Protein AF-A0A1Q8VPN0-F1 (afdb_monomer_lite)

Radius of gyration: 14.5 Å; chains: 1; bounding box: 31×36×35 Å

Structure (mmCIF, N/CA/C/O backbone):
data_AF-A0A1Q8VPN0-F1
#
_entry.id   AF-A0A1Q8VPN0-F1
#
loop_
_atom_site.group_PDB
_atom_site.id
_atom_site.type_symbol
_atom_site.label_atom_id
_atom_site.label_alt_id
_atom_site.label_comp_id
_atom_site.label_asym_id
_atom_site.label_entity_id
_atom_site.label_seq_id
_atom_site.pdbx_PDB_ins_code
_atom_site.Cartn_x
_atom_site.Cartn_y
_atom_site.Cartn_z
_atom_site.occupancy
_atom_site.B_iso_or_equiv
_atom_site.auth_seq_id
_atom_site.auth_comp_id
_atom_site.auth_asym_id
_atom_site.auth_atom_id
_atom_site.pdbx_PDB_model_num
ATOM 1 N N . MET A 1 1 ? -4.973 -22.811 -5.760 1.00 43.78 1 MET A N 1
ATOM 2 C CA . MET A 1 1 ? -3.822 -22.279 -6.518 1.00 43.78 1 MET A CA 1
ATOM 3 C C . MET A 1 1 ? -4.141 -20.837 -6.840 1.00 43.78 1 MET A C 1
ATOM 5 O O . MET A 1 1 ? -5.160 -20.612 -7.477 1.00 43.78 1 MET A O 1
ATOM 9 N N . VAL A 1 2 ? -3.362 -19.881 -6.331 1.00 50.44 2 VAL A N 1
ATOM 10 C CA . VAL A 1 2 ? -3.468 -18.493 -6.803 1.00 50.44 2 VAL A CA 1
ATOM 11 C C . VAL A 1 2 ? -2.952 -18.500 -8.237 1.00 50.44 2 VAL A C 1
ATOM 13 O O . VAL A 1 2 ? -1.869 -19.029 -8.482 1.00 50.44 2 VAL A O 1
ATOM 16 N N . ASP A 1 3 ? -3.761 -18.019 -9.173 1.00 56.81 3 ASP A N 1
ATOM 17 C CA . ASP A 1 3 ? -3.376 -17.940 -10.578 1.00 56.81 3 ASP A CA 1
ATOM 18 C C . ASP A 1 3 ? -2.128 -17.054 -10.738 1.00 56.81 3 ASP A C 1
ATOM 20 O O . ASP A 1 3 ? -1.985 -16.035 -10.054 1.00 56.81 3 ASP A O 1
ATOM 24 N N . ALA A 1 4 ? -1.209 -17.446 -11.620 1.00 61.25 4 ALA A N 1
ATOM 25 C CA . ALA A 1 4 ? 0.063 -16.746 -11.799 1.00 61.25 4 ALA A CA 1
ATOM 26 C C . ALA A 1 4 ? -0.152 -15.284 -12.237 1.00 61.25 4 ALA A C 1
ATOM 28 O O . ALA A 1 4 ? 0.582 -14.398 -11.798 1.00 61.25 4 ALA A O 1
ATOM 29 N N . GLY A 1 5 ? -1.212 -15.013 -13.012 1.00 60.78 5 GLY A N 1
ATOM 30 C CA . GLY A 1 5 ? -1.600 -13.657 -13.408 1.00 60.78 5 GLY A CA 1
ATOM 31 C C . GLY A 1 5 ? -2.082 -12.797 -12.236 1.00 60.78 5 GLY A C 1
ATOM 32 O O . GLY A 1 5 ? -1.720 -11.625 -12.139 1.00 60.78 5 GLY A O 1
ATOM 33 N N . VAL A 1 6 ? -2.819 -13.381 -11.282 1.00 58.12 6 VAL A N 1
ATOM 34 C CA . VAL A 1 6 ? -3.247 -12.675 -10.058 1.00 58.12 6 VAL A CA 1
ATOM 35 C C . VAL A 1 6 ? -2.028 -12.259 -9.228 1.00 58.12 6 VAL A C 1
ATOM 37 O O . VAL A 1 6 ? -1.973 -11.125 -8.757 1.00 58.12 6 VAL A O 1
ATOM 40 N N . GLN A 1 7 ? -1.002 -13.112 -9.122 1.00 69.62 7 GLN A N 1
ATOM 41 C CA . GLN A 1 7 ? 0.233 -12.774 -8.402 1.00 69.62 7 GLN A CA 1
ATOM 42 C C . GLN A 1 7 ? 1.029 -11.647 -9.070 1.00 69.62 7 GLN A C 1
ATOM 44 O O . GLN A 1 7 ? 1.627 -10.832 -8.369 1.00 69.62 7 GLN A O 1
ATOM 49 N N . GLU A 1 8 ? 1.035 -11.569 -10.402 1.00 74.94 8 GLU A N 1
ATOM 50 C CA . GLU A 1 8 ? 1.750 -10.504 -11.112 1.00 74.94 8 GLU A CA 1
ATOM 51 C C . GLU A 1 8 ? 1.125 -9.130 -10.897 1.00 74.94 8 GLU A C 1
ATOM 53 O O . GLU A 1 8 ? 1.841 -8.149 -10.690 1.00 74.94 8 GLU A O 1
ATOM 58 N N . THR A 1 9 ? -0.208 -9.058 -10.853 1.00 84.00 9 THR A N 1
ATOM 59 C CA . THR A 1 9 ? -0.893 -7.779 -10.628 1.00 84.00 9 THR A CA 1
ATOM 60 C C . THR A 1 9 ? -0.598 -7.161 -9.260 1.00 84.00 9 THR A C 1
ATOM 62 O O . THR A 1 9 ? -0.667 -5.941 -9.126 1.00 84.00 9 THR A O 1
ATOM 65 N N . LEU A 1 10 ? -0.187 -7.963 -8.269 1.00 87.38 10 LEU A N 1
ATOM 66 C CA . LEU A 1 10 ? 0.202 -7.484 -6.938 1.00 87.38 10 LEU A CA 1
ATOM 67 C C . LEU A 1 10 ? 1.515 -6.687 -6.942 1.00 87.38 10 LEU A C 1
ATOM 69 O O . LEU A 1 10 ? 1.744 -5.889 -6.029 1.00 87.38 10 LEU A O 1
ATOM 73 N N . PHE A 1 11 ? 2.371 -6.847 -7.959 1.00 91.06 11 PHE A N 1
ATOM 74 C CA . PHE A 1 11 ? 3.615 -6.078 -8.031 1.00 91.06 11 PHE A CA 1
ATOM 75 C C . PHE A 1 11 ? 3.376 -4.619 -8.410 1.00 91.06 11 PHE A C 1
ATOM 77 O O . PHE A 1 11 ? 4.093 -3.763 -7.904 1.00 91.06 11 PHE A O 1
ATOM 84 N N . PHE A 1 12 ? 2.353 -4.297 -9.209 1.00 93.50 12 PHE A N 1
ATOM 85 C CA . PHE A 1 12 ? 2.061 -2.907 -9.581 1.00 93.50 12 PHE A CA 1
ATOM 86 C C . PHE A 1 12 ? 1.808 -1.993 -8.367 1.00 93.50 12 PHE A C 1
ATOM 88 O O . PHE A 1 12 ? 2.512 -0.986 -8.236 1.00 93.50 12 PHE A O 1
ATOM 95 N N . PRO A 1 13 ? 0.884 -2.314 -7.433 1.00 94.94 13 PRO A N 1
ATOM 96 C CA . PRO A 1 13 ? 0.686 -1.488 -6.249 1.00 94.94 13 PRO A CA 1
ATOM 97 C C . PRO A 1 13 ? 1.900 -1.496 -5.318 1.00 94.94 13 PRO A C 1
ATOM 99 O O . PRO A 1 13 ? 2.207 -0.462 -4.726 1.00 94.94 13 PRO A O 1
ATOM 102 N N . LEU A 1 14 ? 2.612 -2.621 -5.197 1.00 95.31 14 LEU A N 1
ATOM 103 C CA . LEU A 1 14 ? 3.805 -2.721 -4.355 1.00 95.31 14 LEU A CA 1
ATOM 104 C C . LEU A 1 14 ? 4.941 -1.813 -4.861 1.00 95.31 14 LEU A C 1
ATOM 106 O O . LEU A 1 14 ? 5.490 -1.018 -4.096 1.00 95.31 14 LEU A O 1
ATOM 110 N N . LEU A 1 15 ? 5.265 -1.900 -6.153 1.00 96.06 15 LEU A N 1
ATOM 111 C CA . LEU A 1 15 ? 6.273 -1.069 -6.813 1.00 96.06 15 LEU A CA 1
ATOM 112 C C . LEU A 1 15 ? 5.878 0.406 -6.780 1.00 96.06 15 LEU A C 1
ATOM 114 O O . LEU A 1 15 ? 6.705 1.250 -6.431 1.00 96.06 15 LEU A O 1
ATOM 118 N N . GLY A 1 16 ? 4.608 0.711 -7.065 1.00 97.25 16 GLY A N 1
ATOM 119 C CA . GLY A 1 16 ? 4.078 2.070 -7.020 1.00 97.25 16 GLY A CA 1
ATOM 120 C C . GLY A 1 16 ? 4.215 2.711 -5.639 1.00 97.25 16 GLY A C 1
ATOM 121 O O . GLY A 1 16 ? 4.735 3.819 -5.524 1.00 97.25 16 GLY A O 1
ATOM 122 N N . ARG A 1 17 ? 3.836 1.995 -4.572 1.00 97.81 17 ARG A N 1
ATOM 123 C CA . ARG A 1 17 ? 3.990 2.469 -3.185 1.00 97.81 17 ARG A CA 1
ATOM 124 C C . ARG A 1 17 ? 5.452 2.703 -2.813 1.00 97.81 17 ARG A C 1
ATOM 126 O O . ARG A 1 17 ? 5.782 3.754 -2.269 1.00 97.81 17 ARG A O 1
ATOM 133 N N . ALA A 1 18 ? 6.336 1.766 -3.153 1.00 97.56 18 ALA A N 1
ATOM 134 C CA . ALA A 1 18 ? 7.764 1.909 -2.886 1.00 97.56 18 ALA A CA 1
ATOM 135 C C . ALA A 1 18 ? 8.379 3.097 -3.644 1.00 97.56 18 ALA A C 1
ATOM 137 O O . ALA A 1 18 ? 9.189 3.833 -3.085 1.00 97.56 18 ALA A O 1
ATOM 138 N N . ARG A 1 19 ? 7.997 3.308 -4.912 1.00 97.44 19 ARG A N 1
ATOM 139 C CA . ARG A 1 19 ? 8.426 4.476 -5.691 1.00 97.44 19 ARG A CA 1
ATOM 140 C C . ARG A 1 19 ? 7.941 5.767 -5.042 1.00 97.44 19 ARG A C 1
ATOM 142 O O . ARG A 1 19 ? 8.745 6.665 -4.830 1.00 97.44 19 ARG A O 1
ATOM 149 N N . ALA A 1 20 ? 6.657 5.848 -4.702 1.00 98.25 20 ALA A N 1
ATOM 150 C CA . ALA A 1 20 ? 6.072 7.046 -4.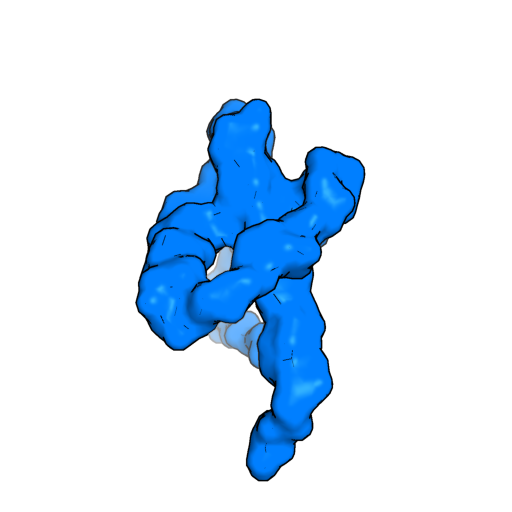115 1.00 98.25 20 ALA A CA 1
ATOM 151 C C . ALA A 1 20 ? 6.712 7.420 -2.769 1.00 98.25 20 ALA A C 1
ATOM 153 O O . ALA A 1 20 ? 6.953 8.600 -2.532 1.00 98.25 20 ALA A O 1
ATOM 154 N N . ALA A 1 21 ? 7.049 6.433 -1.930 1.00 97.56 21 ALA A N 1
ATOM 155 C CA . ALA A 1 21 ? 7.778 6.660 -0.680 1.00 97.56 21 ALA A CA 1
ATOM 156 C C . ALA A 1 21 ? 9.170 7.278 -0.910 1.00 97.56 21 ALA A C 1
ATOM 158 O O . ALA A 1 21 ? 9.575 8.170 -0.168 1.00 97.56 21 ALA A O 1
ATOM 159 N N . ARG A 1 22 ? 9.873 6.873 -1.978 1.00 96.06 22 ARG A N 1
ATOM 160 C CA . ARG A 1 22 ? 11.165 7.467 -2.368 1.00 96.06 22 ARG A CA 1
ATOM 161 C C . ARG A 1 22 ? 11.026 8.849 -3.001 1.00 96.06 22 ARG A C 1
ATOM 163 O O . ARG A 1 22 ? 11.832 9.730 -2.720 1.00 96.06 22 ARG A O 1
ATOM 170 N N . SER A 1 23 ? 10.040 9.029 -3.879 1.00 97.25 23 SER A N 1
ATOM 171 C CA . SER A 1 23 ? 9.844 10.265 -4.648 1.00 97.25 23 SER A CA 1
ATOM 172 C C . SER A 1 23 ? 9.242 11.394 -3.810 1.00 97.25 23 SER A C 1
ATOM 174 O O . SER A 1 23 ? 9.614 12.552 -3.992 1.00 97.25 23 SER A O 1
ATOM 176 N N . TRP A 1 24 ? 8.336 11.071 -2.883 1.00 97.75 24 TRP A N 1
ATOM 177 C CA . TRP A 1 24 ? 7.622 12.044 -2.050 1.00 97.75 24 TRP A CA 1
ATOM 178 C C . TRP A 1 24 ? 7.571 11.596 -0.577 1.00 97.75 24 TRP A C 1
ATOM 180 O O . TRP A 1 24 ? 6.488 11.345 -0.043 1.00 97.75 24 TRP A O 1
ATOM 190 N N . PRO A 1 25 ? 8.721 11.526 0.119 1.00 96.12 25 PRO A N 1
ATOM 191 C CA . PRO A 1 25 ? 8.811 11.004 1.490 1.00 96.12 25 PRO A CA 1
ATOM 192 C C . PRO A 1 25 ? 8.066 11.850 2.535 1.00 96.12 25 PRO A C 1
ATOM 194 O O . PRO A 1 25 ? 7.724 11.365 3.613 1.00 96.12 25 PRO A O 1
ATOM 197 N N . SER A 1 26 ? 7.792 13.123 2.231 1.00 96.06 26 SER A N 1
ATOM 198 C CA . SER A 1 26 ? 6.943 13.986 3.061 1.00 96.06 26 SER A CA 1
ATOM 199 C C . SER A 1 26 ? 5.449 13.671 2.920 1.00 96.06 26 SER A C 1
ATOM 201 O O . SER A 1 26 ? 4.675 14.019 3.808 1.00 96.06 26 SER A O 1
ATOM 203 N N . CYS A 1 27 ? 5.042 13.020 1.827 1.00 95.94 27 CYS A N 1
ATOM 204 C CA . CYS A 1 27 ? 3.654 12.662 1.539 1.00 95.94 27 CYS A CA 1
ATOM 205 C C . CYS A 1 27 ? 3.360 11.191 1.854 1.00 95.94 27 CYS A C 1
ATOM 207 O O . CYS A 1 27 ? 2.279 10.874 2.348 1.00 95.94 27 CYS A O 1
ATOM 209 N N . PHE A 1 28 ? 4.309 10.294 1.575 1.00 97.25 28 PHE A N 1
ATOM 210 C CA . PHE A 1 28 ? 4.131 8.852 1.711 1.00 97.25 28 PHE A CA 1
ATOM 211 C C . PHE A 1 28 ? 5.274 8.242 2.523 1.00 97.25 28 PHE A C 1
ATOM 213 O O . PHE A 1 28 ? 6.439 8.350 2.152 1.00 97.25 28 PHE A O 1
ATOM 220 N N . GLN A 1 29 ? 4.930 7.564 3.619 1.00 95.25 29 GLN A N 1
ATOM 221 C CA . GLN A 1 29 ? 5.881 6.873 4.490 1.00 95.25 29 GLN A CA 1
ATOM 222 C C . GLN A 1 29 ? 5.574 5.376 4.489 1.00 95.25 29 GLN A C 1
ATOM 224 O O . GLN A 1 29 ? 4.675 4.916 5.190 1.00 95.25 29 GLN A O 1
ATOM 229 N N . ASP A 1 30 ? 6.308 4.621 3.671 1.00 96.19 30 ASP A N 1
ATOM 230 C CA . ASP A 1 30 ? 6.030 3.206 3.409 1.00 96.19 30 ASP A CA 1
ATOM 231 C C . ASP A 1 30 ? 7.316 2.376 3.285 1.00 96.19 30 ASP A C 1
ATOM 233 O O . ASP A 1 30 ? 7.618 1.755 2.262 1.00 96.19 30 ASP A O 1
ATOM 237 N N . SER A 1 31 ? 8.086 2.361 4.374 1.00 94.88 31 SER A N 1
ATOM 238 C CA . SER A 1 31 ? 9.353 1.622 4.462 1.00 94.88 31 SER A CA 1
ATOM 239 C C . SER A 1 31 ? 9.183 0.111 4.274 1.00 94.88 31 SER A C 1
ATOM 241 O O . SER A 1 31 ? 10.127 -0.592 3.903 1.00 94.88 31 SER A O 1
ATOM 243 N N . TRP A 1 32 ? 7.971 -0.403 4.502 1.00 95.38 32 TRP A N 1
ATOM 244 C CA . TRP A 1 32 ? 7.636 -1.800 4.262 1.00 95.38 32 TRP A CA 1
ATOM 245 C C . TRP A 1 32 ? 7.634 -2.127 2.770 1.00 95.38 32 TRP A C 1
ATOM 247 O O . TRP A 1 32 ? 8.270 -3.098 2.358 1.00 95.38 32 TRP A O 1
ATOM 257 N N . SER A 1 33 ? 6.983 -1.297 1.951 1.00 96.06 33 SER A N 1
ATOM 258 C CA . SER A 1 33 ? 6.974 -1.483 0.498 1.00 96.06 33 SER A CA 1
ATOM 259 C C . SER A 1 33 ? 8.372 -1.337 -0.092 1.00 96.06 33 SER A C 1
ATOM 261 O O . SER A 1 33 ? 8.765 -2.150 -0.924 1.00 96.06 33 SER A O 1
ATOM 263 N N . GLU A 1 34 ? 9.166 -0.371 0.375 1.00 96.06 34 GLU A N 1
ATOM 264 C CA . GLU A 1 34 ? 10.564 -0.228 -0.054 1.00 96.06 34 GLU A CA 1
ATOM 265 C C . GLU A 1 34 ? 11.393 -1.485 0.236 1.00 96.06 34 GLU A C 1
ATOM 267 O O . GLU A 1 34 ? 12.104 -1.987 -0.640 1.00 96.06 34 GLU A O 1
ATOM 272 N N . ARG A 1 35 ? 11.260 -2.038 1.448 1.00 96.06 35 ARG A N 1
ATOM 273 C CA . ARG A 1 35 ? 11.950 -3.269 1.843 1.00 96.06 35 ARG A CA 1
ATOM 274 C C . ARG A 1 35 ? 11.494 -4.469 1.015 1.00 96.06 35 ARG A C 1
ATOM 276 O O . ARG A 1 35 ? 12.338 -5.219 0.529 1.00 96.06 35 ARG A O 1
ATOM 283 N N . LEU A 1 36 ? 10.186 -4.650 0.840 1.00 94.44 36 LEU A N 1
ATOM 284 C CA . LEU A 1 36 ? 9.642 -5.757 0.056 1.00 94.44 36 LEU A CA 1
ATOM 285 C C . LEU A 1 36 ? 10.067 -5.679 -1.410 1.00 94.44 36 LEU A C 1
ATOM 287 O O . LEU A 1 36 ? 10.463 -6.694 -1.970 1.00 94.44 36 LEU A O 1
ATOM 291 N N . VAL A 1 37 ? 10.057 -4.494 -2.024 1.00 94.44 37 VAL A N 1
ATOM 292 C CA . VAL A 1 37 ? 10.542 -4.321 -3.402 1.00 94.44 37 VAL A CA 1
ATOM 293 C C . VAL A 1 37 ? 12.020 -4.674 -3.524 1.00 94.44 37 VAL A C 1
ATOM 295 O O . VAL A 1 37 ? 12.402 -5.320 -4.500 1.00 94.44 37 VAL A O 1
ATOM 298 N N . SER A 1 38 ? 12.843 -4.311 -2.537 1.00 92.81 38 SER A N 1
ATOM 299 C CA . SER A 1 38 ? 14.255 -4.711 -2.498 1.00 92.81 38 SER A CA 1
ATOM 300 C C . SER A 1 38 ? 14.409 -6.239 -2.471 1.00 92.81 38 SER A C 1
ATOM 302 O O . SER A 1 38 ? 15.141 -6.806 -3.282 1.00 92.81 38 SER A O 1
ATOM 304 N N . MET A 1 39 ? 13.639 -6.927 -1.619 1.00 93.38 39 MET A N 1
ATOM 305 C CA . MET A 1 39 ? 13.638 -8.394 -1.547 1.00 93.38 39 MET A CA 1
ATOM 306 C C . MET A 1 39 ? 13.145 -9.046 -2.846 1.00 93.38 39 MET A C 1
ATOM 308 O O . MET A 1 39 ? 13.778 -9.967 -3.355 1.00 93.38 39 MET A O 1
ATOM 312 N N . VAL A 1 40 ? 12.030 -8.569 -3.403 1.00 90.75 40 VAL A N 1
ATOM 313 C CA . VAL A 1 40 ? 11.444 -9.122 -4.632 1.00 90.75 40 VAL A CA 1
ATOM 314 C C . VAL A 1 40 ? 12.375 -8.906 -5.823 1.00 90.75 40 VAL A C 1
ATOM 316 O O . VAL A 1 40 ? 12.556 -9.828 -6.611 1.00 90.75 40 VAL A O 1
ATOM 319 N N . SER A 1 41 ? 13.023 -7.743 -5.928 1.00 90.12 41 SER A N 1
ATOM 320 C CA . SER A 1 41 ? 13.988 -7.463 -7.003 1.00 90.12 41 SER A CA 1
ATOM 321 C C . SER A 1 41 ? 15.180 -8.422 -6.986 1.00 90.12 41 SER A C 1
ATOM 323 O O . SER A 1 41 ? 15.690 -8.771 -8.046 1.00 90.12 41 SER A O 1
ATOM 325 N N . ALA A 1 42 ? 15.602 -8.881 -5.803 1.00 90.31 42 ALA A N 1
ATOM 326 C CA . ALA A 1 42 ? 16.671 -9.871 -5.675 1.00 90.31 42 ALA A CA 1
ATOM 327 C C . ALA A 1 42 ? 16.238 -11.286 -6.103 1.00 90.31 42 ALA A C 1
ATOM 329 O O . ALA A 1 42 ? 17.067 -12.067 -6.563 1.00 90.31 42 ALA A O 1
ATOM 330 N N . LEU A 1 43 ? 14.954 -11.624 -5.952 1.00 88.44 43 LEU A N 1
ATOM 331 C CA . LEU A 1 43 ? 14.414 -12.962 -6.230 1.00 88.44 43 LEU A CA 1
ATOM 332 C C . LEU A 1 43 ? 13.806 -13.096 -7.633 1.00 88.44 43 LEU A C 1
ATOM 334 O O . LEU A 1 43 ? 13.718 -14.203 -8.160 1.00 88.44 43 LEU A O 1
ATOM 338 N N . ARG A 1 44 ? 13.371 -11.984 -8.233 1.00 86.19 44 ARG A N 1
ATOM 339 C CA . ARG A 1 44 ? 12.681 -11.940 -9.523 1.00 86.19 44 ARG A CA 1
ATOM 340 C C . ARG A 1 44 ? 13.318 -10.884 -10.436 1.00 86.19 44 ARG A C 1
ATOM 342 O O . ARG A 1 44 ? 12.879 -9.731 -10.441 1.00 86.19 44 ARG A O 1
ATOM 349 N N . PRO A 1 45 ? 14.330 -11.268 -11.234 1.00 85.62 45 PRO A N 1
ATOM 350 C CA . PRO A 1 45 ? 14.873 -10.404 -12.278 1.00 85.62 45 PRO A CA 1
ATOM 351 C C . PRO A 1 45 ? 13.762 -9.891 -13.209 1.00 85.62 45 PRO A C 1
ATOM 353 O O . PRO A 1 45 ? 12.825 -10.627 -13.518 1.00 85.62 45 PRO A O 1
ATOM 356 N N . GLY A 1 46 ? 13.846 -8.627 -13.630 1.00 86.56 46 GLY A N 1
ATOM 357 C CA . GLY A 1 46 ? 12.850 -7.987 -14.505 1.00 86.56 46 GLY A CA 1
ATOM 358 C C . GLY A 1 46 ? 11.610 -7.430 -13.795 1.00 86.56 46 GLY A C 1
ATOM 359 O O . GLY A 1 46 ? 10.812 -6.743 -14.418 1.00 86.56 46 GLY A O 1
ATOM 360 N N . VAL A 1 47 ? 11.440 -7.632 -12.479 1.00 87.69 47 VAL A N 1
ATOM 361 C CA . VAL A 1 47 ? 10.295 -7.039 -11.750 1.00 87.69 47 VAL A CA 1
ATOM 362 C C . VAL A 1 47 ? 10.305 -5.505 -11.776 1.00 87.69 47 VAL A C 1
ATOM 364 O O . VAL A 1 47 ? 9.257 -4.879 -11.678 1.00 87.69 47 VAL A O 1
ATOM 367 N N . GLN A 1 48 ? 11.478 -4.885 -11.938 1.00 86.25 48 GLN A N 1
ATOM 368 C CA . GLN A 1 48 ? 11.599 -3.429 -12.051 1.00 86.25 48 GLN A CA 1
ATOM 369 C C . GLN A 1 48 ? 10.977 -2.882 -13.342 1.00 86.25 48 GLN A C 1
ATOM 371 O O . GLN A 1 48 ? 10.517 -1.744 -13.340 1.00 86.25 48 GLN A O 1
ATOM 376 N N . ASP A 1 49 ? 10.871 -3.699 -14.395 1.00 90.31 49 ASP A N 1
ATOM 377 C CA . ASP A 1 49 ? 10.236 -3.310 -15.661 1.00 90.31 49 ASP A CA 1
ATOM 378 C C . ASP A 1 49 ? 8.714 -3.129 -15.510 1.00 90.31 49 ASP A C 1
ATOM 380 O O . ASP A 1 49 ? 8.053 -2.567 -16.380 1.00 90.31 49 ASP A O 1
ATOM 384 N N . MET A 1 50 ? 8.150 -3.580 -14.383 1.00 89.81 50 MET A N 1
ATOM 385 C CA . MET A 1 50 ? 6.749 -3.378 -14.016 1.00 89.81 50 MET A CA 1
ATOM 386 C C . MET A 1 50 ? 6.503 -2.036 -13.296 1.00 89.81 50 MET A C 1
ATOM 388 O O . MET A 1 50 ? 5.358 -1.750 -12.937 1.00 89.81 50 MET A O 1
ATOM 392 N N . ASP A 1 51 ? 7.533 -1.210 -13.050 1.00 90.00 51 ASP A N 1
ATOM 393 C CA . ASP A 1 51 ? 7.348 0.162 -12.554 1.00 90.00 51 ASP A CA 1
ATOM 394 C C . ASP A 1 51 ? 6.635 1.004 -13.625 1.00 90.00 51 ASP A C 1
ATOM 396 O O . ASP A 1 51 ? 7.143 1.240 -14.719 1.00 90.00 51 ASP A O 1
ATOM 400 N N . MET A 1 52 ? 5.432 1.472 -13.292 1.00 92.94 52 MET A N 1
ATOM 401 C CA . MET A 1 52 ? 4.561 2.213 -14.205 1.00 92.94 52 MET A CA 1
ATOM 402 C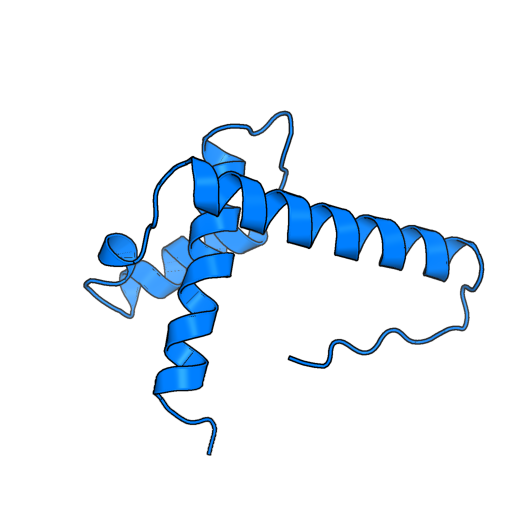 C . MET A 1 52 ? 4.803 3.736 -14.183 1.00 92.94 52 MET A C 1
ATOM 404 O O . MET A 1 52 ? 4.045 4.494 -14.791 1.00 92.94 52 MET A O 1
ATOM 408 N N . GLY A 1 53 ? 5.826 4.209 -13.468 1.00 95.44 53 GLY A N 1
ATOM 409 C CA . GLY A 1 53 ? 6.179 5.620 -13.367 1.00 95.44 53 GLY A CA 1
ATOM 410 C C . GLY A 1 53 ? 5.403 6.389 -12.293 1.00 95.44 53 GLY A C 1
ATOM 411 O O . GLY A 1 53 ? 4.733 5.831 -11.425 1.00 95.44 53 GLY A O 1
ATOM 412 N N . GLU A 1 54 ? 5.530 7.716 -12.326 1.00 96.50 54 GLU A N 1
ATOM 413 C CA . GLU A 1 54 ? 5.135 8.591 -11.213 1.00 96.50 54 GLU A CA 1
ATOM 414 C C . GLU A 1 54 ? 3.627 8.683 -10.993 1.00 96.50 54 GLU A C 1
ATOM 416 O O . GLU A 1 54 ? 3.175 8.585 -9.854 1.00 96.50 54 GLU A O 1
ATOM 421 N N . MET A 1 55 ? 2.839 8.842 -12.060 1.00 97.06 55 MET A N 1
ATOM 422 C CA . MET A 1 55 ? 1.391 9.010 -11.916 1.00 97.06 55 MET A CA 1
ATOM 423 C C . MET A 1 55 ? 0.747 7.749 -11.304 1.00 97.06 55 MET A C 1
ATOM 425 O O . MET A 1 55 ? 0.105 7.866 -10.255 1.00 97.06 55 MET A O 1
ATOM 429 N N . PRO A 1 56 ? 0.964 6.527 -11.837 1.00 96.75 56 PRO A N 1
ATOM 430 C CA . PRO A 1 56 ? 0.427 5.323 -11.204 1.00 96.75 56 PRO A CA 1
ATOM 431 C C . PRO A 1 56 ? 0.974 5.092 -9.791 1.00 96.75 56 PRO A C 1
ATOM 433 O O . PRO A 1 56 ? 0.224 4.665 -8.915 1.00 96.75 56 PRO A O 1
ATOM 436 N N . ALA A 1 57 ? 2.246 5.419 -9.532 1.00 97.81 57 ALA A N 1
ATOM 437 C CA . ALA A 1 57 ? 2.815 5.338 -8.189 1.00 97.81 57 ALA A CA 1
ATOM 438 C C . ALA A 1 57 ? 2.070 6.229 -7.187 1.00 97.81 57 ALA A C 1
ATOM 440 O O . ALA A 1 57 ? 1.711 5.761 -6.105 1.00 97.81 57 ALA A O 1
ATOM 441 N N . ALA A 1 58 ? 1.762 7.474 -7.565 1.00 97.81 58 ALA A N 1
ATOM 442 C CA . ALA A 1 58 ? 0.963 8.374 -6.743 1.00 97.81 58 ALA A CA 1
ATOM 443 C C . ALA A 1 58 ? -0.445 7.811 -6.486 1.00 97.81 58 ALA A C 1
ATOM 445 O O . ALA A 1 58 ? -0.903 7.832 -5.345 1.00 97.81 58 ALA A O 1
ATOM 446 N N . ILE A 1 59 ? -1.112 7.238 -7.499 1.00 98.06 59 ILE A N 1
ATOM 447 C CA . ILE A 1 59 ? -2.429 6.598 -7.325 1.00 98.06 59 ILE A CA 1
ATOM 448 C C . ILE A 1 59 ? -2.356 5.439 -6.327 1.00 98.06 59 ILE A C 1
ATOM 450 O O . ILE A 1 59 ? -3.173 5.370 -5.407 1.00 98.06 59 ILE A O 1
ATOM 454 N N . TYR A 1 60 ? -1.397 4.525 -6.483 1.00 97.56 60 TYR A N 1
ATOM 455 C CA . TYR A 1 60 ? -1.276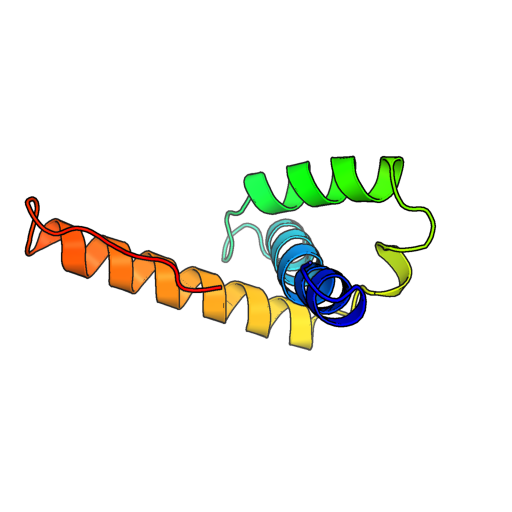 3.371 -5.591 1.00 97.56 60 TYR A CA 1
ATOM 456 C C . TYR A 1 60 ? -0.932 3.778 -4.157 1.00 97.56 60 TYR A C 1
ATOM 458 O O . TYR A 1 60 ? -1.477 3.206 -3.209 1.00 97.56 60 TYR A O 1
ATOM 466 N N . ALA A 1 61 ? -0.088 4.794 -3.987 1.00 97.69 61 ALA A N 1
ATOM 467 C CA . ALA A 1 61 ? 0.248 5.329 -2.676 1.00 97.69 61 ALA A CA 1
ATOM 468 C C . ALA A 1 61 ? -0.943 6.036 -2.014 1.00 97.69 61 ALA A C 1
ATOM 470 O O . ALA A 1 61 ? -1.229 5.776 -0.846 1.00 97.69 61 ALA A O 1
ATOM 471 N N . LEU A 1 62 ? -1.699 6.847 -2.762 1.00 98.19 62 LEU A N 1
ATOM 472 C CA . LEU A 1 62 ? -2.927 7.485 -2.276 1.00 98.19 62 LEU A CA 1
ATOM 473 C C . LEU A 1 62 ? -3.989 6.454 -1.895 1.00 98.19 62 LEU A C 1
ATOM 475 O O . LEU A 1 62 ? -4.592 6.568 -0.831 1.00 98.19 62 LEU A O 1
ATOM 479 N N . ARG A 1 63 ? -4.189 5.421 -2.722 1.00 97.19 63 ARG A N 1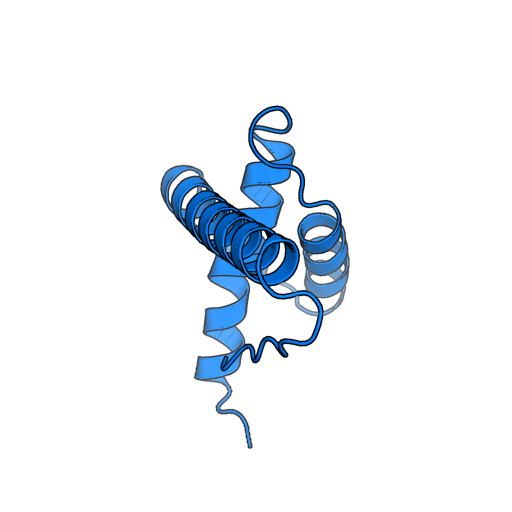
ATOM 480 C CA . ARG A 1 63 ? -5.116 4.322 -2.422 1.00 97.19 63 ARG A CA 1
ATOM 481 C C . ARG A 1 63 ? -4.745 3.629 -1.112 1.00 97.19 63 ARG A C 1
ATOM 483 O O . ARG A 1 63 ? -5.622 3.380 -0.288 1.00 97.19 63 ARG A O 1
ATOM 490 N N . HIS A 1 64 ? -3.461 3.331 -0.913 1.00 96.44 64 HIS A N 1
ATOM 491 C CA . HIS A 1 64 ? -2.989 2.710 0.322 1.00 96.44 64 HIS A CA 1
ATOM 492 C C . HIS A 1 64 ? -3.167 3.632 1.534 1.00 96.44 64 HIS A C 1
ATOM 494 O O . HIS A 1 64 ? -3.706 3.207 2.556 1.00 96.44 64 HIS A O 1
ATOM 500 N N . LEU A 1 65 ? -2.775 4.902 1.407 1.00 96.88 65 LEU A N 1
ATOM 501 C CA . LEU A 1 65 ? -2.907 5.893 2.471 1.00 96.88 65 LEU A CA 1
ATOM 502 C C . LEU A 1 65 ? -4.370 6.084 2.883 1.00 96.88 65 LEU A C 1
ATOM 504 O O . LEU A 1 65 ? -4.666 6.092 4.077 1.00 96.88 65 LEU A O 1
ATOM 508 N N . ALA A 1 66 ? -5.284 6.190 1.917 1.00 97.25 66 ALA A N 1
ATOM 509 C CA . ALA A 1 66 ? -6.716 6.291 2.173 1.00 97.25 66 ALA A CA 1
ATOM 510 C C . ALA A 1 66 ? -7.233 5.071 2.949 1.00 97.25 66 ALA A C 1
ATOM 512 O O . ALA A 1 66 ? -7.865 5.237 3.989 1.00 97.25 66 ALA A O 1
ATOM 513 N N . ALA A 1 67 ? -6.896 3.854 2.511 1.00 95.75 67 ALA A N 1
ATOM 514 C CA . ALA A 1 67 ? -7.314 2.630 3.193 1.00 95.75 67 ALA A CA 1
ATOM 515 C C . ALA A 1 67 ? -6.807 2.571 4.644 1.00 95.75 67 ALA A C 1
ATOM 517 O O . ALA A 1 67 ? -7.591 2.348 5.563 1.00 95.75 67 ALA A O 1
ATOM 518 N N . VAL A 1 68 ? -5.516 2.830 4.876 1.00 95.44 68 VAL A N 1
ATOM 519 C CA . VAL A 1 68 ? -4.930 2.818 6.229 1.00 95.44 68 VAL A CA 1
ATOM 520 C C . VAL A 1 68 ? -5.531 3.911 7.113 1.00 95.44 68 VAL A C 1
ATOM 522 O O . VAL A 1 68 ? -5.769 3.677 8.297 1.00 95.44 68 VAL A O 1
ATOM 525 N N . THR A 1 69 ? -5.794 5.091 6.551 1.00 96.81 69 THR A N 1
ATOM 526 C CA . THR A 1 69 ? -6.420 6.2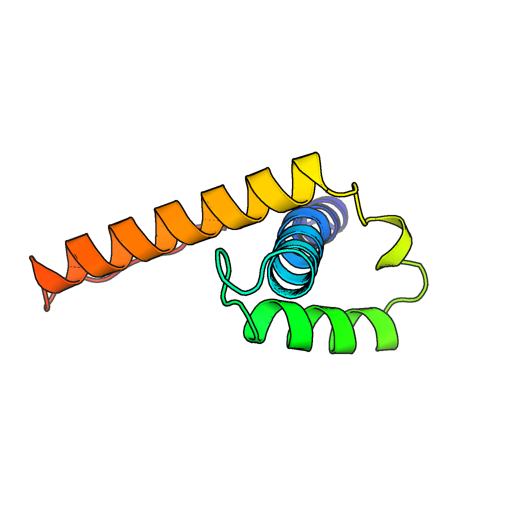06 7.276 1.00 96.81 69 THR A CA 1
ATOM 527 C C . THR A 1 69 ? -7.820 5.824 7.744 1.00 96.81 69 THR A C 1
ATOM 529 O O . THR A 1 69 ? -8.154 6.013 8.912 1.00 96.81 69 THR A O 1
ATOM 532 N N . GLU A 1 70 ? -8.614 5.223 6.860 1.00 96.94 70 GLU A N 1
ATOM 533 C CA . GLU A 1 70 ? -9.967 4.769 7.174 1.00 96.94 70 GLU A CA 1
ATOM 534 C C . GLU A 1 70 ? -9.984 3.621 8.184 1.00 96.94 70 GLU A C 1
ATOM 536 O O . GLU A 1 70 ? -10.773 3.646 9.127 1.00 96.94 70 GLU A O 1
ATOM 541 N N . ILE A 1 71 ? -9.067 2.661 8.049 1.00 96.81 71 ILE A N 1
ATOM 542 C CA . ILE A 1 71 ? -8.902 1.559 9.004 1.00 96.81 71 ILE A CA 1
ATOM 543 C C . ILE A 1 71 ? -8.572 2.094 10.400 1.00 96.81 71 ILE A C 1
ATOM 545 O O . ILE A 1 71 ? -9.221 1.708 11.370 1.00 96.81 71 ILE A O 1
ATOM 549 N N . ARG A 1 72 ? -7.596 3.004 10.508 1.00 96.56 72 ARG A N 1
ATOM 550 C CA . ARG A 1 72 ? -7.210 3.611 11.791 1.00 96.56 72 ARG A CA 1
ATOM 551 C C . ARG A 1 72 ? -8.378 4.367 12.410 1.00 96.56 72 ARG A C 1
ATOM 553 O O . ARG A 1 72 ? -8.752 4.074 13.537 1.00 96.56 72 ARG A O 1
ATOM 560 N N . ARG A 1 73 ? -9.029 5.238 11.633 1.00 97.44 73 ARG A N 1
ATOM 561 C CA . ARG A 1 73 ? -10.213 5.985 12.078 1.00 97.44 73 ARG A CA 1
ATOM 562 C C . ARG A 1 73 ? -11.331 5.063 12.571 1.00 97.44 73 ARG A C 1
ATOM 564 O O . ARG A 1 73 ? -12.003 5.375 13.551 1.00 97.44 73 ARG A O 1
ATOM 571 N N . TYR A 1 74 ? -11.555 3.943 11.886 1.00 96.62 74 TYR A N 1
ATOM 572 C CA . TYR A 1 74 ? -12.579 2.976 12.267 1.00 96.62 74 TYR A CA 1
ATOM 573 C C . TYR A 1 74 ? -12.245 2.269 13.584 1.00 96.62 74 TYR A C 1
ATOM 575 O O . TYR A 1 74 ? -13.119 2.175 14.446 1.00 96.62 74 TYR A O 1
ATOM 583 N N . LEU A 1 75 ? -10.997 1.818 13.748 1.00 97.50 75 LEU A N 1
ATOM 584 C CA . LEU A 1 75 ? -10.517 1.150 14.960 1.00 97.50 75 LEU A CA 1
ATOM 585 C C . LEU A 1 75 ? -10.453 2.097 16.163 1.00 97.50 75 LEU A C 1
ATOM 587 O O . LEU A 1 75 ? -10.829 1.693 17.259 1.00 97.50 75 LEU A O 1
ATOM 591 N N . ASP A 1 76 ? -10.086 3.364 15.958 1.00 97.50 76 ASP A N 1
ATOM 592 C CA . ASP A 1 76 ? -10.113 4.389 17.010 1.00 97.50 76 ASP A CA 1
ATOM 593 C C . ASP A 1 76 ? -11.533 4.571 17.571 1.00 97.50 76 ASP A C 1
ATOM 595 O O . ASP A 1 76 ? -11.727 4.726 18.775 1.00 97.50 76 ASP A O 1
ATOM 599 N N . ALA A 1 77 ? -12.549 4.510 16.703 1.00 97.62 77 ALA A N 1
ATOM 600 C CA . ALA A 1 77 ? -13.952 4.595 17.101 1.00 97.62 77 ALA A CA 1
ATOM 601 C C . ALA A 1 77 ? -14.529 3.265 17.624 1.00 97.62 77 ALA A C 1
ATOM 603 O O . ALA A 1 77 ? -15.573 3.273 18.280 1.00 97.62 77 ALA A O 1
ATOM 604 N N . ARG A 1 78 ? -13.914 2.122 17.289 1.00 97.81 78 ARG A N 1
ATOM 605 C CA . ARG A 1 78 ? -14.384 0.765 17.626 1.00 97.81 78 ARG A CA 1
ATOM 606 C C . ARG A 1 78 ? -13.201 -0.158 17.959 1.00 97.81 78 ARG A C 1
ATOM 608 O O . ARG A 1 78 ? -12.848 -1.002 17.135 1.00 97.81 78 ARG A O 1
ATOM 615 N N . PRO A 1 79 ? -12.622 -0.051 19.168 1.00 95.50 79 PRO A N 1
ATOM 616 C CA . PRO A 1 79 ? -11.404 -0.784 19.522 1.00 95.50 79 PRO A CA 1
ATOM 617 C C . PRO A 1 79 ? -11.546 -2.313 19.520 1.00 95.50 79 PRO A C 1
ATOM 619 O O . PRO A 1 79 ? -10.562 -3.020 19.333 1.00 95.50 79 PRO A O 1
ATOM 622 N N . GLU A 1 80 ? -12.761 -2.831 19.720 1.00 97.31 80 GLU A N 1
ATOM 623 C CA . GLU A 1 80 ? -13.045 -4.276 19.728 1.00 97.31 80 GLU A CA 1
ATOM 624 C C . GLU A 1 80 ? -13.351 -4.845 18.332 1.00 97.31 80 GLU A C 1
ATOM 626 O O . GLU A 1 80 ? -13.569 -6.048 18.182 1.00 97.31 80 GLU A O 1
ATOM 631 N N . ALA A 1 81 ? -13.405 -4.000 17.298 1.00 96.75 81 ALA A N 1
ATOM 632 C CA . ALA A 1 81 ? -13.711 -4.455 15.952 1.00 96.75 81 ALA A CA 1
ATOM 633 C C . ALA A 1 81 ? -12.509 -5.145 15.289 1.00 96.75 81 ALA A C 1
ATOM 635 O O . ALA A 1 81 ? -11.352 -4.788 15.505 1.00 96.75 81 ALA A O 1
ATOM 636 N N . ALA A 1 82 ? -12.802 -6.107 14.414 1.00 95.00 82 ALA A N 1
ATOM 637 C CA . ALA A 1 82 ? -11.813 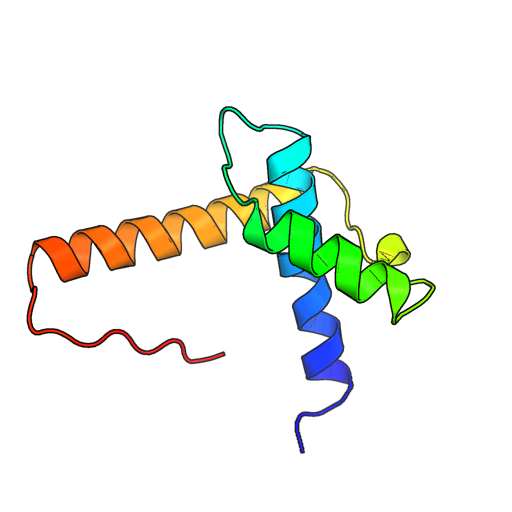-6.740 13.553 1.00 95.00 82 ALA A CA 1
ATOM 638 C C . ALA A 1 82 ? -11.816 -6.100 12.158 1.00 95.00 82 ALA A C 1
ATOM 640 O O . ALA A 1 82 ? -12.863 -5.710 11.640 1.00 95.00 82 ALA A O 1
ATOM 641 N N . VAL A 1 83 ? -10.640 -6.040 11.532 1.00 94.19 83 VAL A N 1
ATOM 642 C CA . VAL A 1 83 ? -10.463 -5.601 10.142 1.00 94.19 83 VAL A CA 1
ATOM 643 C C . VAL A 1 83 ? -10.037 -6.803 9.314 1.00 94.19 83 VAL A C 1
ATOM 645 O O . VAL A 1 83 ? -9.116 -7.524 9.695 1.00 94.19 83 VAL A O 1
ATOM 648 N N . VAL A 1 84 ? -10.713 -7.014 8.186 1.00 94.75 84 VAL A N 1
ATOM 649 C CA . VAL A 1 84 ? -10.430 -8.106 7.250 1.00 94.75 84 VAL A CA 1
ATOM 650 C C . VAL A 1 84 ? -10.022 -7.502 5.909 1.00 94.75 84 VAL A C 1
ATOM 652 O O . VAL A 1 84 ? -10.802 -6.771 5.303 1.00 94.75 84 VAL A O 1
ATOM 655 N N . ASP A 1 85 ? -8.802 -7.804 5.463 1.00 90.44 85 ASP A N 1
ATOM 656 C CA . ASP A 1 85 ? -8.302 -7.476 4.124 1.00 90.44 85 ASP A CA 1
ATOM 657 C C . ASP A 1 85 ? -8.616 -8.644 3.174 1.00 90.44 85 ASP A C 1
ATOM 659 O O . ASP A 1 85 ? -8.240 -9.783 3.456 1.00 90.44 85 ASP A O 1
ATOM 663 N N . LEU A 1 86 ? -9.371 -8.382 2.102 1.00 88.25 86 LEU A N 1
ATOM 664 C CA . LEU A 1 86 ? -9.976 -9.418 1.251 1.00 88.25 86 LEU A CA 1
ATOM 665 C C . LEU A 1 86 ? -9.183 -9.761 -0.018 1.00 88.25 86 LEU A C 1
ATOM 667 O O . LEU A 1 86 ? -9.631 -10.641 -0.749 1.00 88.25 86 LEU A O 1
ATOM 671 N N . GLY A 1 87 ? -8.013 -9.151 -0.237 1.00 74.75 87 GLY A N 1
ATOM 672 C CA . GLY A 1 87 ? -7.147 -9.450 -1.387 1.00 74.75 87 GLY A CA 1
ATOM 673 C C . GLY A 1 87 ? -7.709 -8.955 -2.712 1.00 74.75 87 GLY A C 1
ATOM 674 O O . GLY A 1 87 ? -8.386 -9.749 -3.399 1.00 74.75 87 GLY A O 1
#

Sequence (87 aa):
MVDAGVQETLFFPLLGRARAARSWPSCFQDSWSERLVSMVSALRPGVQDMDMGEMPAAIYALRHLAAVTEIRRYLDARPEAAVVDLG

Organism: NCBI:txid544580

Secondary structure (DSSP, 8-state):
---HHHHHHTHHHHHHHHHHHHH-TTT---HHHHHHHHHHHHHSTTGGGG---HHHHHHHHHHHHHHHHHHHHHHHH-TT-------

pLDDT: mean 91.16, std 11.21, range [43.78, 98.25]

Foldseek 3Di:
DCDPVNVLVVLLLLLLLLVCCVVPVVLHPCVPSVVVCVVCCVVDPPSNVSHPDHPSSVVSRVVVVVVVVVVVVVCVVPVPDDDDDDD